Protein AF-A0A7V1PBZ0-F1 (afdb_monomer)

Mean predicted aligned error: 5.24 Å

Solvent-accessible surface area (backbone atoms only — not comparable to full-atom values): 4421 Å² total; per-residue (Å²): 130,85,86,77,78,52,83,88,73,55,51,80,92,71,57,57,86,93,52,93,51,69,84,81,58,76,63,81,82,73,57,91,70,78,93,80,88,57,72,96,76,55,81,78,77,53,58,70,49,77,68,40,91,76,71,83,57,89,133

Secondary structure (DSSP, 8-state):
---PPPTTTSPGGG--TT---GGGS--GGG-SS-----GGG-----HHHHT-TT-----

Foldseek 3Di:
DQDDDDPVPQDPPNDDVPDDDVVNPDPVVVDPDDDDDDPVPDPPPCPCCVPDPSNPDDD

Sequence (59 aa):
MPQLKTWKELPIGGVVPGGATPEANKTGSWRSERPIWDEDKCIQCLQCWLHCPDDSILI

Structure (mmCIF, N/CA/C/O backbone):
data_AF-A0A7V1PBZ0-F1
#
_entry.id   AF-A0A7V1PBZ0-F1
#
loop_
_atom_site.group_PDB
_atom_site.id
_atom_site.type_symbol
_atom_site.label_atom_id
_atom_site.label_alt_id
_atom_site.label_comp_id
_atom_site.label_asym_id
_atom_site.label_entity_id
_atom_site.label_seq_id
_atom_site.pdbx_PDB_ins_code
_atom_site.Cartn_x
_atom_site.Cartn_y
_atom_site.Cartn_z
_atom_site.occupancy
_atom_site.B_iso_or_equiv
_atom_site.auth_seq_id
_atom_site.auth_comp_id
_atom_site.auth_asym_id
_atom_site.auth_atom_id
_atom_site.pdbx_PDB_model_num
ATOM 1 N N . MET A 1 1 ? 16.628 -1.774 -4.917 1.00 57.44 1 MET A N 1
ATOM 2 C CA . MET A 1 1 ? 16.358 -1.107 -6.210 1.00 57.44 1 MET A CA 1
ATOM 3 C C . MET A 1 1 ? 16.100 -2.190 -7.245 1.00 57.44 1 MET A C 1
ATOM 5 O O . MET A 1 1 ? 16.768 -3.216 -7.147 1.00 57.44 1 MET A O 1
ATOM 9 N N . PRO A 1 2 ? 15.128 -2.032 -8.156 1.00 64.25 2 PRO A N 1
ATOM 10 C CA . PRO A 1 2 ? 14.864 -3.039 -9.179 1.00 64.25 2 PRO A CA 1
ATOM 11 C C . PRO A 1 2 ? 16.087 -3.206 -10.088 1.00 64.25 2 PRO A C 1
ATOM 13 O O . PRO A 1 2 ? 16.763 -2.231 -10.420 1.00 64.25 2 PRO A O 1
ATOM 16 N N . GLN A 1 3 ? 16.386 -4.447 -10.465 1.00 75.38 3 GLN A N 1
ATOM 17 C CA . GLN A 1 3 ? 17.460 -4.749 -11.404 1.00 75.38 3 GLN A CA 1
ATOM 18 C C . GLN A 1 3 ? 16.966 -4.440 -12.821 1.00 75.38 3 GLN A C 1
ATOM 20 O O . GLN A 1 3 ? 16.045 -5.087 -13.318 1.00 75.38 3 GLN A O 1
ATOM 25 N N . LEU A 1 4 ? 17.535 -3.410 -13.449 1.00 83.31 4 LEU A N 1
ATOM 26 C CA . LEU A 1 4 ? 17.139 -2.995 -14.792 1.00 83.31 4 LEU A CA 1
ATOM 27 C C . LEU A 1 4 ? 17.707 -3.960 -15.835 1.00 83.31 4 LEU A C 1
ATOM 29 O O . LEU A 1 4 ? 18.885 -4.314 -15.786 1.00 83.31 4 LEU A O 1
ATOM 33 N N . LYS A 1 5 ? 16.865 -4.347 -16.796 1.00 86.25 5 LYS A N 1
ATOM 34 C CA . LYS A 1 5 ? 17.285 -5.113 -17.971 1.00 86.25 5 LYS A CA 1
ATOM 35 C C . LYS A 1 5 ? 18.176 -4.255 -18.864 1.00 86.25 5 LYS A C 1
ATOM 37 O O . LYS A 1 5 ? 17.930 -3.064 -19.053 1.00 86.25 5 LYS A O 1
ATOM 42 N N . THR A 1 6 ? 19.184 -4.876 -19.452 1.00 91.75 6 THR A N 1
ATOM 43 C CA . THR A 1 6 ? 19.997 -4.277 -20.508 1.00 91.75 6 THR A CA 1
ATOM 44 C C . THR A 1 6 ? 19.226 -4.241 -21.827 1.00 91.75 6 THR A C 1
ATOM 46 O O . THR A 1 6 ? 18.261 -4.978 -22.029 1.00 91.75 6 THR A O 1
ATOM 49 N N . TRP A 1 7 ? 19.685 -3.426 -22.779 1.00 91.00 7 TRP A N 1
ATOM 50 C CA . TRP A 1 7 ? 19.046 -3.311 -24.096 1.00 91.00 7 TRP A CA 1
ATOM 51 C C . TRP A 1 7 ? 18.979 -4.638 -24.873 1.00 91.00 7 TRP A 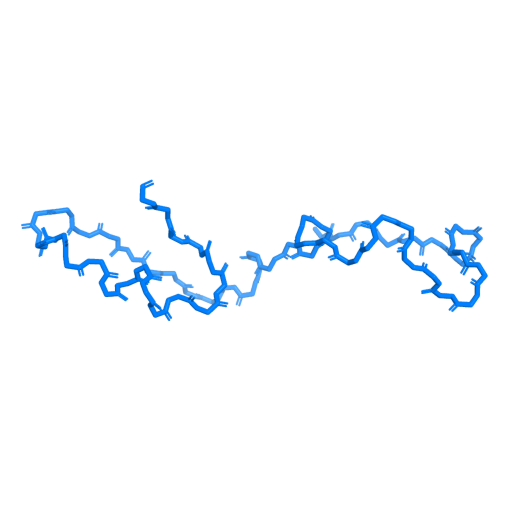C 1
ATOM 53 O O . TRP A 1 7 ? 18.100 -4.800 -25.711 1.00 91.00 7 TRP A O 1
ATOM 63 N N . LYS A 1 8 ? 19.877 -5.593 -24.585 1.00 92.00 8 LYS A N 1
ATOM 64 C CA . LYS A 1 8 ? 19.902 -6.924 -25.217 1.00 92.00 8 LYS A CA 1
ATOM 65 C C . LYS A 1 8 ? 18.824 -7.865 -24.678 1.00 92.00 8 LYS A C 1
ATOM 67 O O . LYS A 1 8 ? 18.472 -8.830 -25.344 1.00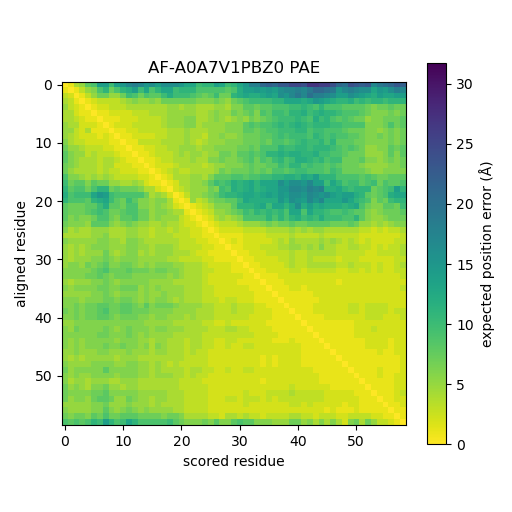 92.00 8 LYS A O 1
ATOM 72 N N . GLU A 1 9 ? 18.338 -7.604 -23.470 1.00 90.38 9 GLU A N 1
ATOM 73 C CA . GLU A 1 9 ? 17.349 -8.432 -22.768 1.00 90.38 9 GLU A CA 1
ATOM 74 C C . GLU A 1 9 ? 15.920 -7.911 -22.960 1.00 90.38 9 GLU A C 1
ATOM 76 O O . GLU A 1 9 ? 14.954 -8.562 -22.550 1.00 90.38 9 GLU A O 1
ATOM 81 N N . LEU A 1 10 ? 15.772 -6.722 -23.552 1.00 89.19 10 LEU A N 1
ATOM 82 C CA . LEU A 1 10 ? 14.474 -6.154 -23.873 1.00 89.19 10 LEU A CA 1
ATOM 83 C C . LEU A 1 10 ? 13.895 -6.856 -25.112 1.00 89.19 10 LEU A C 1
ATOM 85 O O . LEU A 1 10 ? 14.563 -6.934 -26.144 1.00 89.19 10 LEU A O 1
ATOM 89 N N . PRO A 1 11 ? 12.654 -7.360 -25.042 1.00 89.69 11 PRO A N 1
ATOM 90 C CA . PRO A 1 11 ? 11.993 -7.948 -26.198 1.00 89.69 11 PRO A CA 1
ATOM 91 C C . PRO A 1 11 ? 11.701 -6.889 -27.268 1.00 89.69 11 PRO A C 1
ATOM 93 O O . PRO A 1 11 ? 11.490 -5.706 -26.981 1.00 89.69 11 PRO A O 1
ATOM 96 N N . ILE A 1 12 ? 11.660 -7.341 -28.522 1.00 92.38 12 ILE A N 1
ATOM 97 C CA . ILE A 1 12 ? 11.396 -6.490 -29.687 1.00 92.38 12 ILE A CA 1
ATOM 98 C C . ILE A 1 12 ? 10.050 -5.778 -29.511 1.00 92.38 12 ILE A C 1
ATOM 100 O O . ILE A 1 12 ? 9.058 -6.388 -29.117 1.00 92.38 12 ILE A O 1
ATOM 104 N N . GLY A 1 13 ? 10.026 -4.476 -29.797 1.00 90.69 13 GLY A N 1
ATOM 105 C CA . GLY A 1 13 ? 8.810 -3.665 -29.721 1.00 90.69 13 GLY A CA 1
ATOM 106 C C . GLY A 1 13 ? 8.311 -3.385 -28.300 1.00 90.69 13 GLY A C 1
ATOM 107 O O . GLY A 1 13 ? 7.186 -2.922 -28.153 1.00 90.69 13 GLY A O 1
ATOM 108 N N . GLY A 1 14 ? 9.105 -3.661 -27.257 1.00 85.88 14 GLY A N 1
ATOM 109 C CA . GLY A 1 14 ? 8.714 -3.370 -25.872 1.00 85.88 14 GLY A CA 1
ATOM 110 C C . GLY A 1 14 ? 7.573 -4.250 -25.359 1.00 85.88 14 GLY A C 1
ATOM 111 O O . GLY A 1 14 ? 6.880 -3.874 -24.416 1.00 85.88 14 GLY A O 1
ATOM 112 N N . VAL A 1 15 ? 7.369 -5.415 -25.979 1.00 89.06 15 VAL A N 1
ATOM 113 C CA . VAL A 1 15 ? 6.389 -6.408 -25.526 1.00 89.06 15 VAL A CA 1
ATOM 114 C C . VAL A 1 15 ? 6.670 -6.762 -24.063 1.00 89.06 15 VAL A C 1
ATOM 116 O O . VAL A 1 15 ? 7.821 -6.862 -23.656 1.00 89.06 15 VAL A O 1
ATOM 119 N N . VAL A 1 16 ? 5.637 -6.981 -23.254 1.00 85.69 16 VAL A N 1
ATOM 120 C CA . VAL A 1 16 ? 5.796 -7.472 -21.877 1.00 85.69 16 VAL A CA 1
ATOM 121 C C . VAL A 1 16 ? 5.253 -8.901 -21.821 1.00 85.69 16 VAL A C 1
ATOM 123 O O . VAL A 1 16 ? 4.047 -9.085 -21.641 1.00 85.69 16 VAL A O 1
ATOM 126 N N . PRO A 1 17 ? 6.096 -9.930 -22.050 1.00 81.44 17 PRO A N 1
ATOM 127 C CA . PRO A 1 17 ? 5.649 -11.318 -22.022 1.00 81.44 17 PRO A CA 1
ATOM 128 C C . PRO A 1 17 ? 5.084 -11.663 -20.643 1.00 81.44 17 PRO A C 1
ATOM 130 O O . PRO A 1 17 ? 5.727 -11.387 -19.634 1.00 81.44 17 PRO A O 1
ATOM 133 N N . GLY A 1 18 ? 3.890 -12.258 -20.602 1.00 81.19 18 GLY A N 1
ATOM 134 C CA . GLY A 1 18 ? 3.192 -12.562 -19.346 1.00 81.19 18 GLY A CA 1
ATOM 135 C C . GLY A 1 18 ? 2.371 -11.403 -18.765 1.00 81.19 18 GLY A C 1
ATOM 136 O O . GLY A 1 18 ? 1.721 -11.594 -17.743 1.00 81.19 18 GLY A O 1
ATOM 137 N N . GLY A 1 19 ? 2.341 -10.242 -19.430 1.00 78.56 19 GLY A N 1
ATOM 138 C CA . GLY A 1 19 ? 1.603 -9.058 -18.986 1.00 78.56 19 GLY A CA 1
ATOM 139 C C . GLY A 1 19 ? 2.382 -8.193 -17.993 1.00 78.56 19 GLY A C 1
ATOM 140 O O . GLY A 1 19 ? 3.418 -8.588 -17.460 1.00 78.56 19 GLY A O 1
ATOM 141 N N . ALA A 1 20 ? 1.896 -6.972 -17.766 1.00 73.88 20 ALA A N 1
ATOM 142 C CA . ALA A 1 20 ? 2.418 -6.127 -16.699 1.00 73.88 20 ALA A CA 1
ATOM 143 C C . ALA A 1 20 ? 1.901 -6.668 -15.365 1.00 73.88 20 ALA A C 1
ATOM 145 O O . ALA A 1 20 ? 0.695 -6.649 -15.124 1.00 73.88 20 ALA A O 1
ATOM 146 N N . THR A 1 21 ? 2.804 -7.156 -14.517 1.00 71.69 21 THR A N 1
ATOM 147 C CA . THR A 1 21 ? 2.428 -7.704 -13.216 1.00 71.69 21 THR A CA 1
ATOM 148 C C . THR A 1 21 ? 2.882 -6.767 -12.085 1.00 71.69 21 THR A C 1
ATOM 150 O O . THR A 1 21 ? 3.980 -6.197 -12.164 1.00 71.69 21 T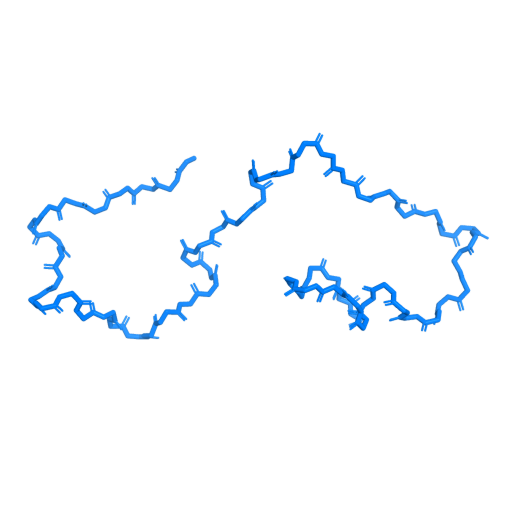HR A O 1
ATOM 153 N N . PRO A 1 22 ? 2.074 -6.565 -11.026 1.00 70.56 22 PRO A N 1
ATOM 154 C CA . PRO A 1 22 ? 2.459 -5.741 -9.875 1.00 70.56 22 PRO A CA 1
ATOM 155 C C . PRO A 1 22 ? 3.739 -6.233 -9.182 1.00 70.56 22 PRO A C 1
ATOM 157 O O . PRO A 1 22 ? 4.476 -5.459 -8.574 1.00 70.56 22 PRO A O 1
ATOM 160 N N . GLU A 1 23 ? 4.066 -7.522 -9.302 1.00 75.25 23 GLU A N 1
ATOM 161 C CA . GLU A 1 23 ? 5.268 -8.115 -8.718 1.00 75.25 23 GLU A CA 1
ATOM 162 C C . GLU A 1 23 ? 6.550 -7.565 -9.339 1.00 75.25 23 GLU A C 1
ATOM 164 O O . GLU A 1 23 ? 7.558 -7.464 -8.635 1.00 75.25 23 GLU A O 1
ATOM 169 N N . ALA A 1 24 ? 6.508 -7.175 -10.616 1.00 76.56 24 ALA A N 1
ATOM 170 C CA . ALA A 1 24 ? 7.632 -6.537 -11.289 1.00 76.56 24 ALA A CA 1
ATOM 171 C C . ALA A 1 24 ? 7.853 -5.089 -10.812 1.00 76.56 24 ALA A C 1
ATOM 173 O O . ALA A 1 24 ? 8.980 -4.594 -10.855 1.00 76.56 24 ALA A O 1
ATOM 174 N N . ASN A 1 25 ? 6.806 -4.429 -10.304 1.00 81.25 25 ASN A N 1
ATOM 175 C CA . ASN A 1 25 ? 6.813 -3.020 -9.915 1.00 81.25 25 ASN A CA 1
ATOM 176 C C . ASN A 1 25 ? 6.597 -2.853 -8.406 1.00 81.25 25 ASN A C 1
ATOM 178 O O . ASN A 1 25 ? 5.531 -2.465 -7.939 1.00 81.25 25 ASN A O 1
ATOM 182 N N . LYS A 1 26 ? 7.642 -3.120 -7.617 1.00 86.94 26 LYS A N 1
ATOM 183 C CA . LYS A 1 26 ? 7.595 -2.932 -6.159 1.00 86.94 26 LYS A CA 1
ATOM 184 C C . LYS A 1 26 ? 7.572 -1.438 -5.795 1.00 86.94 26 LYS A C 1
ATOM 186 O O . LYS A 1 26 ? 8.585 -0.757 -5.928 1.00 86.94 26 LYS A O 1
ATOM 191 N N . THR A 1 27 ? 6.448 -0.956 -5.261 1.00 90.44 27 THR A N 1
ATOM 192 C CA . THR A 1 27 ? 6.217 0.458 -4.881 1.00 90.44 27 THR A CA 1
ATOM 193 C C . THR A 1 27 ? 6.587 0.793 -3.431 1.00 90.44 27 THR A C 1
ATOM 195 O O . THR A 1 27 ? 6.575 1.952 -3.030 1.00 90.44 27 THR A O 1
ATOM 198 N N . GLY A 1 28 ? 6.983 -0.194 -2.618 1.00 90.38 28 GLY A N 1
ATOM 199 C CA . GLY A 1 28 ? 7.219 -0.001 -1.179 1.00 90.38 28 GLY A CA 1
ATOM 200 C C . GLY A 1 28 ? 8.288 1.041 -0.811 1.00 90.38 28 GLY A C 1
ATOM 201 O O . GLY A 1 28 ? 8.278 1.538 0.315 1.00 90.38 28 GLY A O 1
ATOM 202 N N . SER A 1 29 ? 9.188 1.390 -1.737 1.00 90.06 29 SER A N 1
ATOM 203 C CA . SER A 1 29 ? 10.194 2.442 -1.546 1.00 90.06 29 SER A CA 1
ATOM 204 C C . SER A 1 29 ? 9.658 3.867 -1.719 1.00 90.06 29 SER A C 1
ATOM 206 O O . SER A 1 29 ? 10.403 4.805 -1.470 1.00 90.06 29 SER A O 1
ATOM 208 N N . TRP A 1 30 ? 8.409 4.058 -2.156 1.00 92.75 30 TRP A N 1
ATOM 209 C CA . TRP A 1 30 ? 7.800 5.38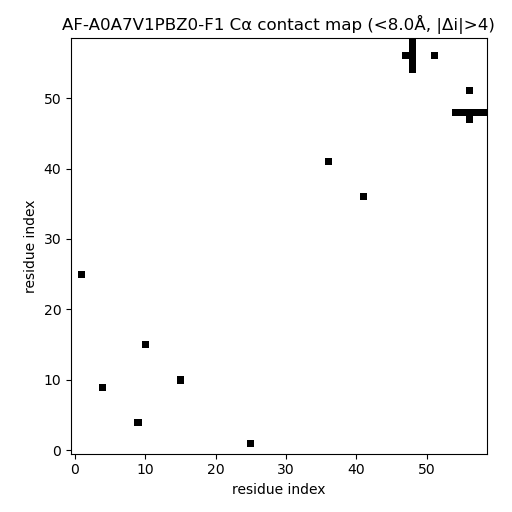8 -2.318 1.00 92.75 30 TRP A CA 1
ATOM 210 C C . TRP A 1 30 ? 7.397 6.032 -0.988 1.00 92.75 30 TRP A C 1
ATOM 212 O O . TRP A 1 30 ? 7.098 7.220 -0.932 1.00 92.75 30 TRP A O 1
ATOM 222 N N . ARG A 1 31 ? 7.367 5.249 0.092 1.00 93.75 31 ARG A N 1
ATOM 223 C CA . ARG A 1 31 ? 6.924 5.708 1.406 1.00 93.75 31 ARG A CA 1
ATOM 224 C C . ARG A 1 31 ? 7.911 6.694 2.025 1.00 93.75 31 ARG A C 1
ATOM 226 O O . ARG A 1 31 ? 9.008 6.300 2.411 1.00 93.75 31 ARG A O 1
ATOM 233 N N . SER A 1 32 ? 7.460 7.927 2.233 1.00 97.25 32 SER A N 1
ATOM 234 C CA . SER A 1 32 ? 8.024 8.830 3.249 1.00 97.25 32 SER A CA 1
ATOM 235 C C . SER A 1 32 ? 7.468 8.519 4.644 1.00 97.2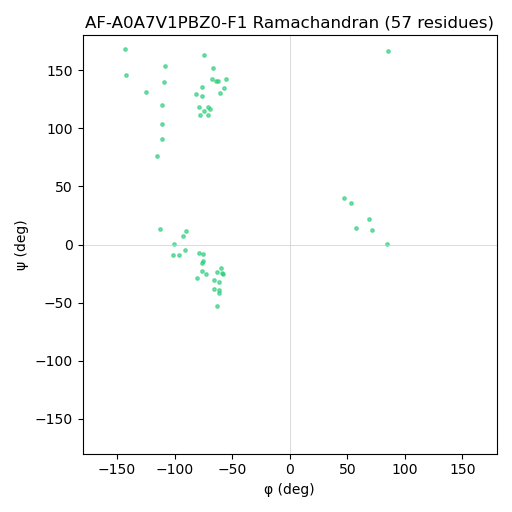5 32 SER A C 1
ATOM 237 O O . SER A 1 32 ? 8.147 8.711 5.647 1.00 97.25 32 SER A O 1
ATOM 239 N N . GLU A 1 33 ? 6.244 7.991 4.699 1.00 97.25 33 GLU A N 1
ATOM 240 C CA . GLU A 1 33 ? 5.535 7.590 5.914 1.00 97.25 33 GLU A CA 1
ATOM 241 C C . GLU A 1 33 ? 4.706 6.320 5.668 1.00 97.25 33 GLU A C 1
ATOM 243 O O . GLU A 1 33 ? 4.558 5.862 4.530 1.00 97.25 33 GLU A O 1
ATOM 248 N N . ARG A 1 34 ? 4.198 5.705 6.742 1.00 96.19 34 ARG A N 1
ATOM 249 C CA . ARG A 1 34 ? 3.357 4.503 6.663 1.00 96.19 34 ARG A CA 1
ATOM 250 C C . ARG A 1 34 ? 2.242 4.537 7.711 1.00 96.19 34 ARG A C 1
ATOM 252 O O . ARG A 1 34 ? 2.505 5.000 8.822 1.00 96.19 34 ARG A O 1
ATOM 259 N N . PRO A 1 35 ? 1.051 3.989 7.414 1.00 96.06 35 PRO A N 1
ATOM 260 C CA . PRO A 1 35 ? 0.021 3.809 8.429 1.00 96.06 35 PRO A CA 1
ATOM 261 C C . PRO A 1 35 ? 0.504 2.829 9.508 1.00 96.06 35 PRO A C 1
ATOM 263 O O . PRO A 1 35 ? 1.162 1.826 9.210 1.00 96.06 35 PRO A O 1
ATOM 266 N N . ILE A 1 36 ? 0.176 3.129 10.766 1.00 97.25 36 ILE A N 1
ATOM 267 C CA . ILE A 1 36 ? 0.388 2.245 11.916 1.00 97.25 36 ILE A CA 1
ATOM 268 C C . ILE A 1 36 ? -0.987 1.794 12.393 1.00 97.25 36 ILE A C 1
ATOM 270 O O . ILE A 1 36 ? -1.829 2.627 12.722 1.00 97.25 36 ILE A O 1
ATOM 274 N N . TRP A 1 37 ? -1.224 0.486 12.378 1.00 97.31 37 TRP A N 1
ATOM 275 C CA . TRP A 1 37 ? -2.486 -0.090 12.824 1.00 97.31 37 TRP A CA 1
ATOM 276 C C . TRP A 1 37 ? -2.492 -0.216 14.351 1.00 97.31 37 TRP A C 1
ATOM 278 O O . TRP A 1 37 ? -1.539 -0.730 14.931 1.00 97.31 37 TRP A O 1
ATOM 288 N N . ASP A 1 38 ? -3.553 0.289 14.976 1.00 98.00 38 ASP A N 1
ATOM 289 C CA . ASP A 1 38 ? -3.826 0.189 16.410 1.00 98.00 38 ASP A CA 1
ATOM 290 C C . ASP A 1 38 ? -5.034 -0.740 16.579 1.00 98.00 38 ASP A C 1
ATOM 292 O O . ASP A 1 38 ? -6.165 -0.372 16.243 1.00 98.00 38 ASP A O 1
ATOM 296 N N . GLU A 1 39 ? -4.766 -1.976 17.001 1.00 96.62 39 GLU A N 1
ATOM 297 C CA . GLU A 1 39 ? -5.759 -3.049 17.068 1.00 96.62 39 GLU A CA 1
ATOM 298 C C . GLU A 1 39 ? -6.846 -2.755 18.109 1.00 96.62 39 GLU A C 1
ATOM 300 O O . GLU A 1 39 ? -8.027 -2.939 17.818 1.00 96.62 39 GLU A O 1
ATOM 305 N N . ASP A 1 40 ? -6.475 -2.170 19.253 1.00 98.44 40 ASP A N 1
ATOM 306 C CA . ASP A 1 40 ? -7.399 -1.840 20.346 1.00 98.44 40 ASP A CA 1
ATOM 307 C C . ASP A 1 40 ? -8.468 -0.813 19.930 1.00 98.44 40 ASP A C 1
ATOM 309 O O . ASP A 1 40 ? -9.545 -0.737 20.525 1.00 98.44 40 ASP A O 1
ATOM 313 N N . LYS A 1 41 ? -8.188 -0.009 18.896 1.00 98.00 41 LYS A N 1
ATOM 314 C CA . LYS A 1 41 ? -9.117 0.998 18.352 1.00 98.00 41 LYS A CA 1
ATOM 315 C C . LYS A 1 41 ? -9.826 0.550 17.078 1.00 98.00 41 LYS A C 1
ATOM 317 O O . LYS A 1 41 ? -10.707 1.259 16.586 1.00 98.00 41 LYS A O 1
ATOM 322 N N . CYS A 1 42 ? -9.434 -0.576 16.491 1.00 98.00 42 CYS A N 1
ATOM 323 C CA . CYS A 1 42 ? -9.965 -1.012 15.211 1.00 98.00 42 CYS A CA 1
ATOM 324 C C . CYS A 1 42 ? -11.343 -1.662 15.378 1.00 98.00 42 CYS A C 1
ATOM 326 O O . CYS A 1 42 ? -11.478 -2.715 15.985 1.00 98.00 42 CYS A O 1
ATOM 328 N N . ILE A 1 43 ? -12.373 -1.083 14.756 1.00 98.31 43 ILE A N 1
ATOM 329 C CA . ILE A 1 43 ? -13.739 -1.643 14.763 1.00 98.31 43 ILE A CA 1
ATOM 330 C C . ILE A 1 43 ? -14.018 -2.600 13.591 1.00 98.31 43 ILE A C 1
ATOM 332 O O . ILE A 1 43 ? -15.172 -2.895 13.302 1.00 98.31 43 ILE A O 1
ATOM 336 N N . GLN A 1 44 ? -12.977 -3.013 12.860 1.00 97.38 44 GLN A N 1
ATOM 337 C CA . GLN A 1 44 ? -13.075 -3.910 11.699 1.00 97.38 44 GLN A CA 1
ATOM 338 C C . GLN A 1 44 ? -14.070 -3.446 10.613 1.00 97.38 44 GLN A 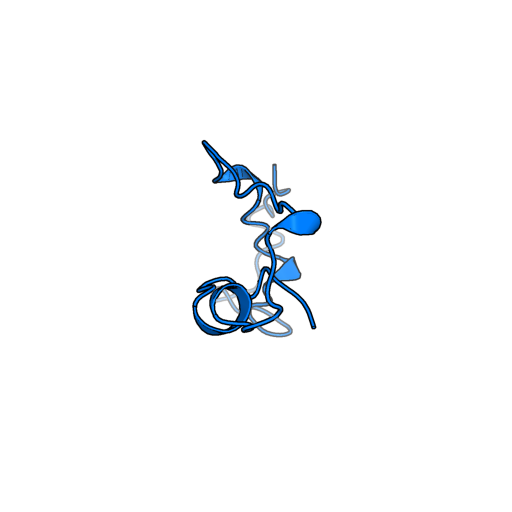C 1
ATOM 340 O O . GLN A 1 44 ? -14.720 -4.249 9.954 1.00 97.38 44 GLN A O 1
ATOM 345 N N . CYS A 1 45 ? -14.176 -2.134 10.377 1.00 97.62 45 CYS A N 1
ATOM 346 C CA . CYS A 1 45 ? -15.103 -1.585 9.378 1.00 97.62 45 CYS A CA 1
ATOM 347 C C . CYS A 1 45 ? -14.649 -1.759 7.917 1.00 97.62 45 CYS A C 1
ATOM 349 O O . CYS A 1 45 ? -15.402 -1.414 7.010 1.00 97.62 45 CYS A O 1
ATOM 351 N N . LEU A 1 46 ? -13.413 -2.222 7.690 1.00 97.19 46 LEU A N 1
ATOM 352 C CA . LEU A 1 46 ? -12.805 -2.465 6.372 1.00 97.19 46 LEU A CA 1
ATOM 353 C C . LEU A 1 46 ? -12.739 -1.247 5.430 1.00 97.19 46 LEU A C 1
ATOM 355 O O . LEU A 1 46 ? -12.428 -1.389 4.251 1.00 97.19 46 LEU A O 1
ATOM 359 N N . GLN A 1 47 ? -12.947 -0.032 5.941 1.00 97.69 47 GLN A N 1
ATOM 360 C CA . GLN A 1 47 ? -12.803 1.198 5.152 1.00 97.69 47 GLN A CA 1
ATOM 361 C C . GLN A 1 47 ? -11.372 1.377 4.634 1.00 97.69 47 GLN A C 1
ATOM 363 O O . GLN A 1 47 ? -11.166 1.772 3.491 1.00 97.69 47 GLN A O 1
ATOM 368 N N . CYS A 1 48 ? -10.376 1.034 5.456 1.00 97.50 48 CYS A N 1
ATOM 369 C CA . CYS A 1 48 ? -8.974 1.079 5.052 1.00 97.50 48 CYS A CA 1
ATOM 370 C C . CYS A 1 48 ? -8.682 0.129 3.881 1.00 97.50 48 CYS A C 1
ATOM 372 O O . CYS A 1 48 ? -7.999 0.534 2.946 1.00 97.50 48 CYS A O 1
ATOM 374 N N . TRP A 1 4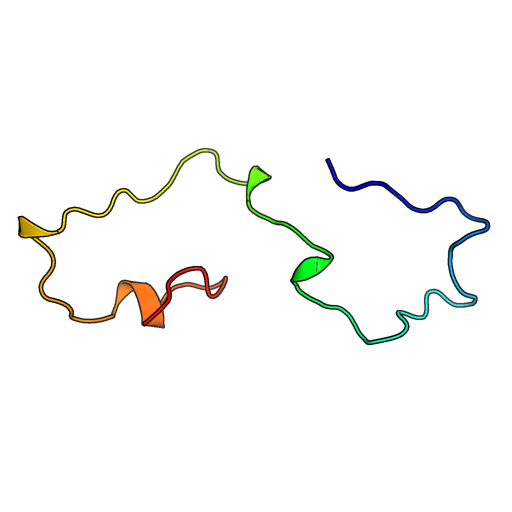9 ? -9.248 -1.081 3.895 1.00 98.12 49 TRP A N 1
ATOM 375 C CA . TRP A 1 49 ? -9.169 -2.032 2.786 1.00 98.12 49 TRP A CA 1
ATOM 376 C C . TRP A 1 49 ? -9.848 -1.481 1.526 1.00 98.12 49 TRP A C 1
ATOM 378 O O . TRP A 1 49 ? -9.208 -1.379 0.485 1.00 98.12 49 TRP A O 1
ATOM 388 N N . LEU A 1 50 ? -11.105 -1.035 1.639 1.00 97.75 50 LEU A N 1
ATOM 389 C CA . LEU A 1 50 ? -11.901 -0.561 0.501 1.00 97.75 50 LEU A CA 1
ATOM 390 C C . LEU A 1 50 ? -11.285 0.662 -0.194 1.00 97.75 50 LEU A C 1
ATOM 392 O O . LEU A 1 50 ? -11.492 0.865 -1.387 1.00 97.75 50 LEU A O 1
ATOM 396 N N . HIS A 1 51 ? -10.603 1.528 0.557 1.00 97.62 51 HIS A N 1
ATOM 397 C CA . HIS A 1 51 ? -10.068 2.794 0.047 1.00 97.62 51 HIS A CA 1
ATOM 398 C C . HIS A 1 51 ? -8.573 2.736 -0.276 1.00 97.62 51 HIS A C 1
ATOM 400 O O . HIS A 1 51 ? -8.012 3.748 -0.696 1.00 97.62 51 HIS A O 1
ATOM 406 N N . CYS A 1 52 ? -7.910 1.591 -0.094 1.00 96.44 52 CYS A N 1
ATOM 407 C CA . CYS A 1 52 ? -6.510 1.450 -0.469 1.00 96.44 52 CYS A CA 1
ATOM 408 C C . CYS A 1 52 ? -6.377 1.429 -2.004 1.00 96.44 52 CYS A C 1
ATOM 410 O O . CYS A 1 52 ? -6.895 0.511 -2.638 1.00 96.44 52 CYS A O 1
ATOM 412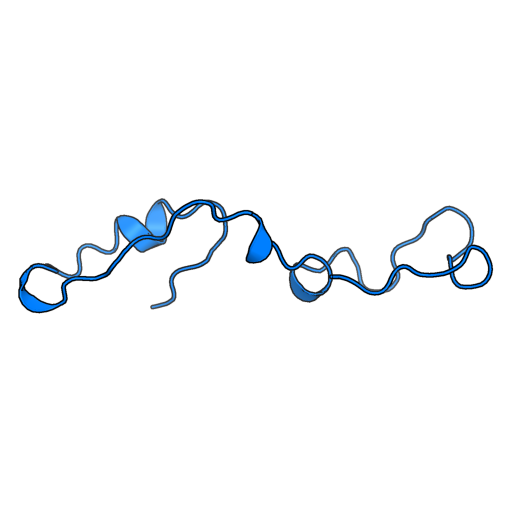 N N . PRO A 1 53 ? -5.666 2.389 -2.624 1.00 95.38 53 PRO A N 1
ATOM 413 C CA . PRO A 1 53 ? -5.523 2.426 -4.081 1.00 95.38 53 PRO A CA 1
ATOM 414 C C . PRO A 1 53 ? -4.532 1.382 -4.624 1.00 95.38 53 PRO A C 1
ATOM 416 O O . PRO A 1 53 ?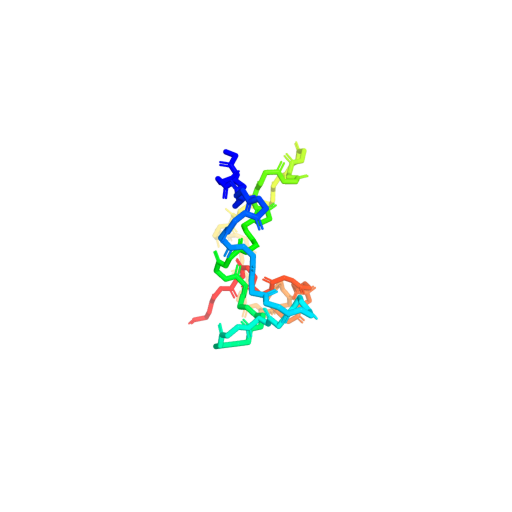 -4.538 1.102 -5.819 1.00 95.38 53 PRO A O 1
ATOM 419 N N . ASP A 1 54 ? -3.693 0.813 -3.754 1.00 93.88 54 ASP A N 1
ATOM 420 C CA . ASP A 1 54 ? -2.592 -0.098 -4.094 1.00 93.88 54 ASP A CA 1
ATOM 421 C C . ASP A 1 54 ? -2.826 -1.536 -3.587 1.00 93.88 54 ASP A C 1
ATOM 423 O O . ASP A 1 54 ? -1.873 -2.309 -3.498 1.00 93.88 54 ASP A O 1
ATOM 427 N N . ASP A 1 55 ? -4.054 -1.877 -3.170 1.00 92.12 55 ASP A N 1
ATOM 428 C CA . ASP A 1 55 ? -4.427 -3.204 -2.635 1.00 92.12 55 ASP A CA 1
ATOM 429 C C . ASP A 1 55 ? -3.440 -3.733 -1.568 1.00 92.12 55 ASP A C 1
ATOM 431 O O . ASP A 1 55 ? -3.017 -4.886 -1.536 1.00 92.12 55 ASP A O 1
ATOM 435 N N . SER A 1 56 ? -2.979 -2.827 -0.702 1.00 94.31 56 SER A N 1
ATOM 436 C CA . SER A 1 56 ? -1.903 -3.089 0.264 1.00 94.31 56 SER A CA 1
ATOM 437 C C . SER A 1 56 ? -2.406 -3.562 1.634 1.00 94.31 56 SER A C 1
ATOM 439 O O . SER A 1 56 ? -1.620 -3.660 2.579 1.00 94.31 56 SER A O 1
ATOM 441 N N . ILE A 1 57 ? -3.708 -3.826 1.760 1.00 96.06 57 ILE A N 1
ATOM 442 C CA . ILE A 1 57 ? -4.374 -4.321 2.969 1.00 96.06 57 ILE A CA 1
ATOM 443 C C . ILE A 1 57 ? -5.111 -5.601 2.580 1.00 96.06 57 ILE A C 1
ATOM 445 O O . ILE A 1 57 ? -5.825 -5.608 1.587 1.00 96.06 57 ILE A O 1
ATOM 449 N N . LEU A 1 58 ? -4.944 -6.670 3.357 1.00 93.12 58 LEU A N 1
ATOM 450 C CA . LEU A 1 58 ? -5.557 -7.978 3.104 1.00 93.12 58 LEU A CA 1
ATOM 451 C C . LEU A 1 58 ? -6.668 -8.256 4.130 1.00 93.12 58 LEU A C 1
ATOM 453 O O . LEU A 1 58 ? -6.611 -7.723 5.241 1.00 93.12 58 LEU A O 1
ATOM 457 N N . ILE A 1 59 ? -7.650 -9.080 3.748 1.00 88.19 59 ILE A N 1
ATOM 458 C CA . ILE A 1 59 ? -8.748 -9.578 4.602 1.00 88.19 59 ILE A CA 1
ATOM 459 C C . ILE A 1 59 ? -8.511 -11.051 4.922 1.00 88.19 59 ILE A C 1
ATOM 461 O O . ILE A 1 59 ? -8.137 -11.791 3.983 1.00 88.19 59 ILE A O 1
#

pLDDT: mean 89.63, std 9.28, range [57.44, 98.44]

Radius of gyration: 17.51 Å; Cα contacts (8 Å, |Δi|>4): 11; chains: 1; bounding box: 35×21×50 Å